Protein AF-A0A3N4P957-F1 (afdb_monomer_lite)

Structure (mmCIF, N/CA/C/O backbone):
data_AF-A0A3N4P957-F1
#
_entry.id   AF-A0A3N4P957-F1
#
loop_
_atom_site.group_PDB
_atom_site.id
_atom_site.type_symbol
_atom_site.label_atom_id
_atom_site.label_alt_id
_atom_site.label_comp_id
_atom_site.label_asym_id
_atom_site.label_entity_id
_atom_site.label_seq_id
_atom_site.pdbx_PDB_ins_code
_atom_site.Cartn_x
_atom_site.Cartn_y
_atom_site.Cartn_z
_atom_site.occupancy
_atom_site.B_iso_or_equiv
_atom_site.auth_seq_id
_atom_site.auth_comp_id
_atom_site.auth_asym_id
_atom_site.auth_atom_id
_atom_site.pdbx_PDB_model_num
ATOM 1 N N . MET A 1 1 ? -10.437 2.531 27.011 1.00 48.53 1 MET A N 1
ATOM 2 C CA . MET A 1 1 ? -10.227 2.943 25.607 1.00 48.53 1 MET A CA 1
ATOM 3 C C . MET A 1 1 ? -9.692 1.759 24.816 1.00 48.53 1 MET A C 1
ATOM 5 O O . MET A 1 1 ? -8.524 1.722 24.457 1.00 48.53 1 MET A O 1
ATOM 9 N N . PHE A 1 2 ? -10.523 0.741 24.601 1.00 45.28 2 PHE A N 1
ATOM 10 C CA . PHE A 1 2 ? -10.196 -0.278 23.610 1.00 45.28 2 PHE A CA 1
ATOM 11 C C . PHE A 1 2 ? -10.613 0.338 22.278 1.00 45.28 2 PHE A C 1
ATOM 13 O O . PHE A 1 2 ? -11.807 0.550 22.069 1.00 45.28 2 PHE A O 1
ATOM 20 N N . LYS A 1 3 ? -9.659 0.705 21.414 1.00 53.94 3 LYS A N 1
ATOM 21 C CA . LYS A 1 3 ? -10.014 0.974 20.017 1.00 53.94 3 LYS A CA 1
ATOM 22 C C . LYS A 1 3 ? -10.739 -0.274 19.526 1.00 53.94 3 LYS A C 1
ATOM 24 O O . LYS A 1 3 ? -10.246 -1.382 19.742 1.00 53.94 3 LYS A O 1
ATOM 29 N N . SER A 1 4 ? -11.929 -0.102 18.953 1.00 68.06 4 SER A N 1
ATOM 30 C CA . SER A 1 4 ? -12.689 -1.218 18.389 1.00 68.06 4 SER A CA 1
ATOM 31 C C . SER A 1 4 ? -11.747 -2.057 17.523 1.00 68.06 4 SER A C 1
ATOM 33 O O . SER A 1 4 ? -10.958 -1.492 16.766 1.00 68.06 4 SER A O 1
ATOM 35 N N . PHE A 1 5 ? -11.797 -3.388 17.637 1.00 61.94 5 PHE A N 1
ATOM 36 C CA . PHE A 1 5 ? -10.979 -4.297 16.818 1.00 61.94 5 PHE A CA 1
ATOM 37 C C . PHE A 1 5 ? -11.031 -3.920 15.335 1.00 61.94 5 PHE A C 1
ATOM 39 O O . PHE A 1 5 ? -10.031 -3.998 14.631 1.00 61.94 5 PHE A O 1
ATOM 46 N N . LEU A 1 6 ? -12.193 -3.433 14.898 1.00 61.88 6 LEU A N 1
ATOM 47 C CA . LEU A 1 6 ? -12.435 -2.890 13.573 1.00 61.88 6 LEU A CA 1
ATOM 48 C C . LEU A 1 6 ? -11.510 -1.694 13.276 1.00 61.88 6 LEU A C 1
ATOM 50 O O . LEU A 1 6 ? -10.795 -1.711 12.285 1.00 61.88 6 LEU A O 1
ATOM 54 N N . SER A 1 7 ? -11.430 -0.702 14.165 1.00 63.53 7 SER A N 1
ATOM 55 C CA . SER A 1 7 ? -10.530 0.453 14.025 1.00 63.53 7 SER A CA 1
ATOM 56 C C . SER A 1 7 ? -9.057 0.035 13.924 1.00 63.53 7 SER A C 1
ATOM 58 O O . SER A 1 7 ? -8.344 0.537 13.060 1.00 63.53 7 SER A O 1
ATOM 60 N N . ILE A 1 8 ? -8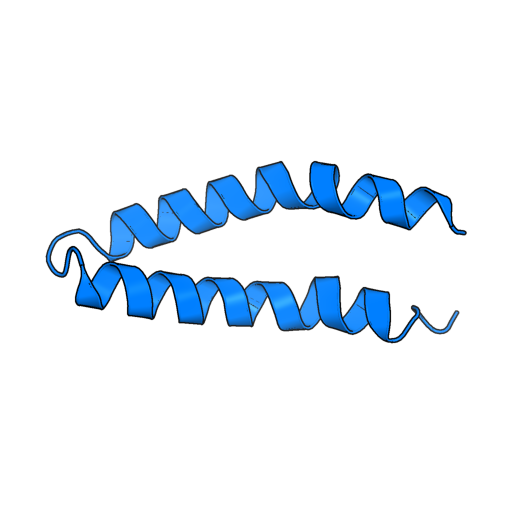.601 -0.930 14.728 1.00 66.62 8 ILE A N 1
ATOM 61 C CA . ILE A 1 8 ? -7.221 -1.445 14.650 1.00 66.62 8 ILE A CA 1
ATOM 62 C C . ILE A 1 8 ? -6.980 -2.131 13.299 1.00 66.62 8 ILE A C 1
ATOM 64 O O . ILE A 1 8 ? -5.997 -1.852 12.619 1.00 66.62 8 ILE A O 1
ATOM 68 N N . LEU A 1 9 ? -7.912 -2.975 12.859 1.00 64.44 9 LEU A N 1
ATOM 69 C CA . LEU A 1 9 ? -7.799 -3.720 11.605 1.00 64.44 9 LEU A CA 1
ATOM 70 C C . LEU A 1 9 ? -7.810 -2.787 10.382 1.00 64.44 9 LEU A C 1
ATOM 72 O O . LEU A 1 9 ? -7.023 -2.969 9.454 1.00 64.44 9 LEU A O 1
ATOM 76 N N . PHE A 1 10 ? -8.633 -1.739 10.412 1.00 66.00 10 PHE A N 1
ATOM 77 C CA . PHE A 1 10 ? -8.709 -0.747 9.341 1.00 66.00 10 PHE A CA 1
ATOM 78 C C . PHE A 1 10 ? -7.548 0.253 9.334 1.00 66.00 10 PHE A C 1
ATOM 80 O O . PHE A 1 10 ? -7.180 0.718 8.262 1.00 66.00 10 PHE A O 1
ATOM 87 N N . THR A 1 11 ? -6.943 0.559 10.483 1.00 67.19 11 THR A N 1
ATOM 88 C CA . THR A 1 11 ? -5.885 1.581 10.552 1.00 67.19 11 THR A CA 1
ATOM 89 C C . THR A 1 11 ? -4.481 0.973 10.517 1.00 67.19 11 THR A C 1
ATOM 91 O O . THR A 1 11 ? -3.612 1.471 9.808 1.00 67.19 11 THR A O 1
ATOM 94 N N . GLU A 1 12 ? -4.242 -0.112 11.256 1.00 69.81 12 GLU A N 1
ATOM 95 C CA . GLU A 1 12 ? -2.899 -0.684 11.439 1.00 69.81 12 GLU A CA 1
ATOM 96 C C . GLU A 1 12 ? -2.598 -1.826 10.467 1.00 69.81 12 GLU A C 1
ATOM 98 O O . GLU A 1 12 ? -1.459 -1.970 10.031 1.00 69.81 12 GLU A O 1
ATOM 103 N N . ILE A 1 13 ? -3.603 -2.625 10.093 1.00 77.94 13 ILE A N 1
ATOM 104 C CA . ILE A 1 13 ? -3.417 -3.789 9.209 1.00 77.94 13 ILE A CA 1
ATOM 105 C C . ILE A 1 13 ? -3.723 -3.429 7.752 1.00 77.94 13 ILE A C 1
ATOM 107 O O . ILE A 1 13 ? -3.000 -3.847 6.848 1.00 77.94 13 ILE A O 1
ATOM 111 N N . LEU A 1 14 ? -4.752 -2.618 7.497 1.00 80.25 14 LEU A N 1
ATOM 112 C CA . LEU A 1 14 ? -5.148 -2.260 6.132 1.00 80.25 14 LEU A CA 1
ATOM 113 C C . LEU A 1 14 ? -4.052 -1.501 5.378 1.00 80.25 14 LEU A C 1
ATOM 115 O O . LEU A 1 14 ? -3.877 -1.720 4.185 1.00 80.25 14 LEU A O 1
ATOM 119 N N . PHE A 1 15 ? -3.298 -0.641 6.066 1.00 81.19 15 PHE A N 1
ATOM 120 C CA . PHE A 1 15 ? -2.231 0.155 5.462 1.00 81.19 15 PHE A CA 1
ATOM 121 C C . PHE A 1 15 ? -1.080 -0.712 4.905 1.00 81.19 15 PHE A C 1
ATOM 123 O O . PHE A 1 15 ? -0.813 -0.640 3.703 1.00 81.19 15 PHE A O 1
ATOM 130 N N . PRO A 1 16 ? -0.425 -1.591 5.691 1.00 84.06 16 PRO A N 1
ATOM 131 C CA . PRO A 1 16 ? 0.615 -2.472 5.165 1.00 84.06 16 PRO A CA 1
ATOM 132 C C . PRO A 1 16 ? 0.075 -3.489 4.153 1.00 84.06 16 PRO A C 1
ATOM 134 O O . PRO A 1 16 ? 0.754 -3.772 3.166 1.00 84.06 16 PRO A O 1
ATOM 137 N N . VAL A 1 17 ? -1.152 -3.994 4.341 1.00 89.12 17 VAL A N 1
ATOM 138 C CA . VAL A 1 17 ? -1.798 -4.888 3.365 1.00 89.12 17 VAL A CA 1
ATOM 139 C C . VAL A 1 17 ? -2.023 -4.171 2.033 1.00 89.12 17 VAL A C 1
ATOM 141 O O . VAL A 1 17 ? -1.751 -4.748 0.983 1.00 89.12 17 VAL A O 1
ATOM 144 N N . TRP A 1 18 ? -2.450 -2.907 2.055 1.00 86.69 18 TRP A N 1
ATOM 145 C CA . TRP A 1 18 ? -2.629 -2.097 0.851 1.00 86.69 18 TRP A CA 1
ATOM 146 C C . TRP A 1 18 ? -1.310 -1.873 0.110 1.00 86.69 18 TRP A C 1
ATOM 148 O O . TRP A 1 18 ? -1.251 -2.028 -1.111 1.00 86.69 18 TRP A O 1
ATOM 158 N N . ILE A 1 19 ? -0.231 -1.561 0.833 1.00 87.75 19 ILE A N 1
ATOM 159 C CA . ILE A 1 19 ? 1.107 -1.399 0.245 1.00 87.75 19 ILE A CA 1
ATOM 160 C C . ILE A 1 19 ? 1.547 -2.702 -0.428 1.00 87.75 19 ILE A C 1
ATOM 162 O O . ILE A 1 19 ? 1.931 -2.684 -1.595 1.00 87.75 19 ILE A O 1
ATOM 166 N N . PHE A 1 20 ? 1.441 -3.839 0.262 1.00 89.88 20 PHE A N 1
ATOM 167 C CA . PHE A 1 20 ? 1.838 -5.130 -0.302 1.00 89.88 20 PHE A CA 1
ATOM 168 C C . PHE A 1 20 ? 0.995 -5.526 -1.517 1.00 89.88 20 PHE A C 1
ATOM 170 O O . PHE A 1 20 ? 1.542 -5.903 -2.553 1.00 89.88 20 PHE A O 1
ATOM 177 N N . ALA A 1 21 ? -0.329 -5.408 -1.415 1.00 90.88 21 ALA A N 1
ATOM 178 C CA . ALA A 1 21 ? -1.237 -5.747 -2.503 1.00 90.88 21 ALA A CA 1
ATOM 179 C C . ALA A 1 21 ? -1.002 -4.854 -3.728 1.00 90.88 21 ALA A C 1
ATOM 181 O O . ALA A 1 21 ? -0.935 -5.360 -4.847 1.00 90.88 21 ALA A O 1
ATOM 182 N N . SER A 1 22 ? -0.826 -3.545 -3.526 1.00 90.06 22 SER A N 1
ATOM 183 C CA . SER A 1 22 ? -0.564 -2.607 -4.621 1.00 90.06 22 SER A CA 1
ATOM 184 C C . SER A 1 22 ? 0.799 -2.845 -5.269 1.00 90.06 22 SER A C 1
ATOM 186 O O . SER A 1 22 ? 0.8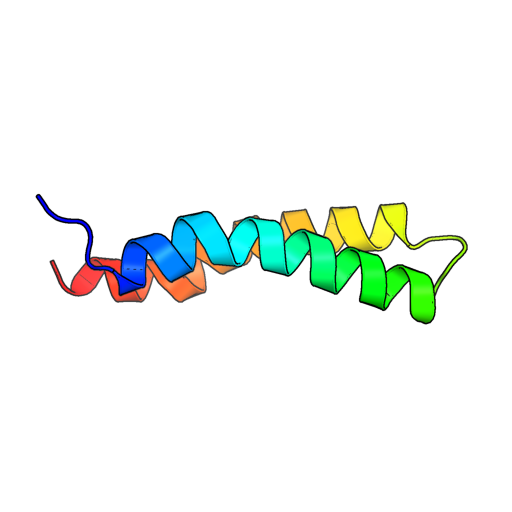71 -2.899 -6.494 1.00 90.06 22 SER A O 1
ATOM 188 N N . ALA A 1 23 ? 1.850 -3.091 -4.485 1.00 88.38 23 ALA A N 1
ATOM 189 C CA . ALA A 1 23 ? 3.167 -3.433 -5.015 1.00 88.38 23 ALA A CA 1
ATOM 190 C C . ALA A 1 23 ? 3.126 -4.713 -5.864 1.00 88.38 23 ALA A C 1
ATOM 192 O O . ALA A 1 23 ? 3.607 -4.707 -6.996 1.00 88.38 23 ALA A O 1
ATOM 193 N N . CYS A 1 24 ? 2.502 -5.788 -5.366 1.00 91.75 24 CYS A N 1
ATOM 194 C CA . CYS A 1 24 ? 2.330 -7.031 -6.125 1.00 91.75 24 CYS A CA 1
ATOM 195 C C . CYS A 1 24 ? 1.492 -6.824 -7.394 1.00 91.75 24 CYS A C 1
ATOM 197 O O . CYS A 1 24 ? 1.838 -7.345 -8.454 1.00 91.75 24 CYS A O 1
ATOM 199 N N . PHE A 1 25 ? 0.413 -6.046 -7.303 1.00 91.56 25 PHE A N 1
ATOM 200 C CA . PHE A 1 25 ? -0.462 -5.754 -8.435 1.00 91.56 25 PHE A CA 1
ATOM 201 C C . PHE A 1 25 ? 0.268 -4.978 -9.537 1.00 91.56 25 PHE A C 1
ATOM 203 O O . PHE A 1 25 ? 0.215 -5.365 -10.704 1.00 91.56 25 PHE A O 1
ATOM 210 N N . PHE A 1 26 ? 1.002 -3.920 -9.183 1.00 90.81 26 PHE A N 1
ATOM 211 C CA . PHE A 1 26 ? 1.751 -3.132 -10.159 1.00 90.81 26 PHE A CA 1
ATOM 212 C C . PHE A 1 26 ? 2.990 -3.851 -10.685 1.00 90.81 26 PHE A C 1
ATOM 214 O O . PHE A 1 26 ? 3.321 -3.664 -11.851 1.00 90.81 26 PHE A O 1
ATOM 221 N N . LEU A 1 27 ? 3.637 -4.705 -9.885 1.00 90.25 27 LEU A N 1
ATOM 222 C CA . LEU A 1 27 ? 4.694 -5.595 -10.374 1.00 90.25 27 LEU A CA 1
ATOM 223 C C . LEU A 1 27 ? 4.177 -6.538 -11.462 1.00 90.25 27 LEU A C 1
ATOM 2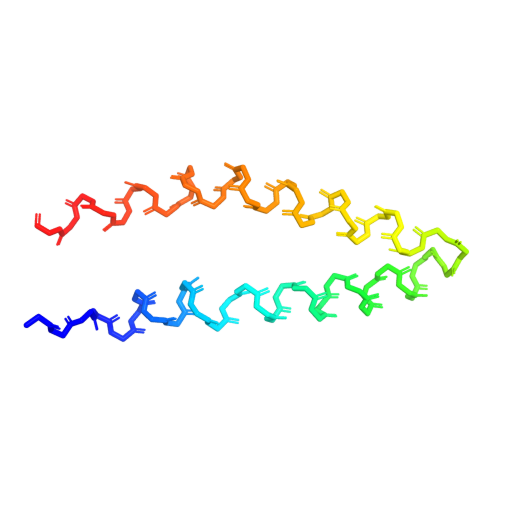25 O O . LEU A 1 27 ? 4.882 -6.784 -12.436 1.00 90.25 27 LEU A O 1
ATOM 229 N N . TYR A 1 28 ? 2.954 -7.050 -11.311 1.00 91.38 28 TYR A N 1
ATOM 230 C CA . TYR A 1 28 ? 2.352 -7.946 -12.296 1.00 91.38 28 TYR A CA 1
ATOM 231 C C . TYR A 1 28 ? 1.923 -7.219 -13.580 1.00 91.38 28 TYR A C 1
ATOM 233 O O . TYR A 1 28 ? 2.102 -7.749 -14.673 1.00 91.38 28 TYR A O 1
ATOM 241 N N . LEU A 1 29 ? 1.362 -6.011 -13.463 1.00 89.06 29 LEU A N 1
ATOM 242 C CA . LEU A 1 29 ? 0.797 -5.268 -14.599 1.00 89.06 29 LEU A CA 1
ATOM 243 C C . LEU A 1 29 ? 1.808 -4.372 -15.331 1.00 89.06 29 LEU A C 1
ATOM 245 O O . LEU A 1 29 ? 1.791 -4.307 -16.558 1.00 89.06 29 LEU A O 1
ATOM 249 N N . PHE A 1 30 ? 2.668 -3.668 -14.591 1.00 89.00 30 PHE A N 1
ATOM 250 C CA . PHE A 1 30 ? 3.608 -2.669 -15.113 1.00 89.00 30 PHE A CA 1
ATOM 251 C C . PHE A 1 30 ? 4.980 -2.788 -14.421 1.00 89.00 30 PHE A C 1
ATOM 253 O O . PHE A 1 30 ? 5.371 -1.895 -13.660 1.00 89.00 30 PHE A O 1
ATOM 260 N N . PRO A 1 31 ? 5.740 -3.866 -14.692 1.00 84.56 31 PRO A N 1
ATOM 261 C CA . PRO A 1 31 ? 6.979 -4.193 -13.981 1.00 84.56 31 PRO A CA 1
ATOM 262 C C . PRO A 1 31 ? 8.097 -3.153 -14.124 1.00 84.56 31 PRO A C 1
ATOM 264 O O . PRO A 1 31 ? 8.973 -3.104 -13.273 1.00 84.56 31 PRO A O 1
ATOM 267 N N . ASP A 1 32 ? 8.073 -2.291 -15.142 1.00 91.06 32 ASP A N 1
ATOM 268 C CA . ASP A 1 32 ? 9.087 -1.234 -15.297 1.00 91.06 32 ASP A CA 1
ATOM 269 C C . ASP A 1 32 ? 8.789 0.015 -14.451 1.00 91.06 32 ASP A C 1
ATOM 271 O O . ASP A 1 32 ? 9.695 0.752 -14.070 1.00 91.06 32 ASP A O 1
ATOM 275 N N . HIS A 1 33 ? 7.514 0.262 -14.129 1.00 87.50 33 HIS A N 1
ATOM 276 C CA . HIS A 1 33 ? 7.056 1.495 -13.468 1.00 87.50 33 HIS A CA 1
ATOM 277 C C . HIS A 1 33 ? 6.346 1.227 -12.135 1.00 87.50 33 HIS A C 1
ATOM 279 O O . HIS A 1 33 ? 5.765 2.138 -11.538 1.00 87.50 33 HIS A O 1
ATOM 285 N N . TRP A 1 34 ? 6.394 -0.015 -11.647 1.00 87.62 34 TRP A N 1
ATOM 286 C CA . TRP A 1 34 ? 5.653 -0.458 -10.470 1.00 87.62 34 TRP A CA 1
ATOM 287 C C . TRP A 1 34 ? 5.930 0.397 -9.232 1.00 87.62 34 TRP A C 1
ATOM 289 O O . TRP A 1 34 ? 5.000 0.701 -8.491 1.00 87.62 34 TRP A O 1
ATOM 299 N N . ILE A 1 35 ? 7.172 0.853 -9.036 1.00 86.69 35 ILE A N 1
ATOM 300 C CA . ILE A 1 35 ? 7.561 1.698 -7.896 1.00 86.69 35 ILE A CA 1
ATOM 301 C C . ILE A 1 35 ? 6.801 3.029 -7.930 1.00 86.69 35 ILE A C 1
ATOM 303 O O . ILE A 1 35 ? 6.240 3.446 -6.918 1.00 86.69 35 ILE A O 1
ATOM 307 N N . ILE A 1 36 ? 6.738 3.673 -9.099 1.00 90.81 36 ILE A N 1
ATOM 308 C CA . ILE A 1 36 ? 6.078 4.973 -9.277 1.00 90.81 36 ILE A CA 1
ATOM 309 C C . ILE A 1 36 ? 4.571 4.824 -9.048 1.00 90.81 36 ILE A C 1
ATOM 311 O O . ILE A 1 36 ? 3.980 5.597 -8.294 1.00 90.81 36 ILE A O 1
ATOM 315 N N . PHE A 1 37 ? 3.952 3.795 -9.631 1.00 88.00 37 PHE A N 1
ATOM 316 C CA . PHE A 1 37 ? 2.524 3.533 -9.441 1.00 88.00 37 PHE A CA 1
ATOM 317 C C . PHE A 1 37 ? 2.173 3.149 -8.000 1.00 88.00 37 PHE A C 1
ATOM 319 O O . PHE A 1 37 ? 1.159 3.611 -7.476 1.00 88.00 37 PHE A O 1
ATOM 326 N N . THR A 1 38 ? 3.030 2.380 -7.326 1.00 88.69 38 THR A N 1
ATOM 327 C CA . THR A 1 38 ? 2.863 2.050 -5.902 1.00 88.69 38 THR A CA 1
ATOM 328 C C . THR A 1 38 ? 2.932 3.318 -5.053 1.00 88.69 38 THR A C 1
ATOM 330 O O . THR A 1 38 ? 2.082 3.524 -4.191 1.00 88.69 38 THR A O 1
ATOM 333 N N . PHE A 1 39 ? 3.875 4.221 -5.340 1.00 89.44 39 PHE A N 1
ATOM 334 C CA . PHE A 1 39 ? 3.994 5.493 -4.628 1.00 89.44 39 PHE A CA 1
ATOM 335 C C . PHE A 1 39 ? 2.753 6.379 -4.816 1.00 89.44 39 PHE A C 1
ATOM 337 O O . PHE A 1 39 ? 2.192 6.875 -3.839 1.00 89.44 39 PHE A O 1
ATOM 344 N N . ILE A 1 40 ? 2.266 6.515 -6.054 1.00 92.06 40 ILE A N 1
ATOM 345 C CA . ILE A 1 40 ? 1.027 7.249 -6.358 1.00 92.06 40 ILE A CA 1
ATOM 346 C C . ILE A 1 40 ? -0.172 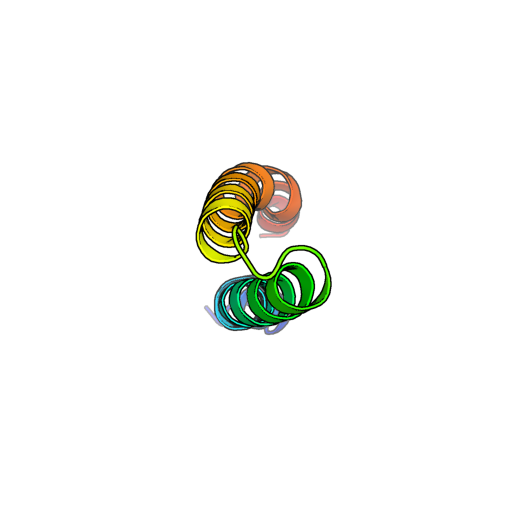6.618 -5.634 1.00 92.06 40 ILE A C 1
ATOM 348 O O . ILE A 1 40 ? -0.990 7.338 -5.062 1.00 92.06 40 ILE A O 1
ATOM 352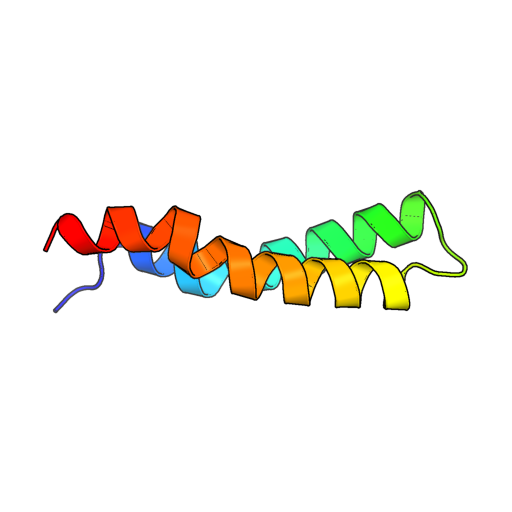 N N . SER A 1 41 ? -0.260 5.286 -5.606 1.00 89.69 41 SER A N 1
ATOM 353 C CA . SER A 1 41 ? -1.321 4.554 -4.905 1.00 89.69 41 SER A CA 1
ATOM 354 C C . SER A 1 41 ? -1.297 4.794 -3.395 1.00 89.69 41 SER A C 1
ATOM 356 O O . SER A 1 41 ? -2.351 4.982 -2.791 1.00 89.69 41 SER A O 1
ATOM 358 N N . ILE A 1 42 ? -0.114 4.850 -2.778 1.00 88.88 42 ILE A N 1
ATOM 359 C CA . ILE A 1 42 ? 0.031 5.162 -1.349 1.00 88.88 42 ILE A CA 1
ATOM 360 C C . ILE A 1 42 ? -0.427 6.595 -1.063 1.00 88.88 42 ILE A C 1
ATOM 362 O O . ILE A 1 42 ? -1.195 6.814 -0.128 1.00 88.88 42 ILE A O 1
ATOM 366 N N . VAL A 1 43 ? -0.006 7.568 -1.876 1.00 89.44 43 VAL A N 1
ATOM 367 C CA . VAL A 1 43 ? -0.432 8.970 -1.724 1.00 89.44 43 VAL A CA 1
ATOM 368 C C . VAL A 1 43 ? -1.949 9.096 -1.873 1.00 89.44 43 VAL A C 1
ATOM 370 O O . VAL A 1 43 ? -2.597 9.729 -1.039 1.00 89.44 43 VAL A O 1
ATOM 373 N N . ALA A 1 44 ? -2.534 8.445 -2.882 1.00 89.25 44 ALA A N 1
ATOM 374 C CA . ALA A 1 44 ? -3.981 8.396 -3.057 1.00 89.25 44 ALA A CA 1
ATOM 375 C C . ALA A 1 44 ? -4.662 7.757 -1.838 1.00 89.25 44 ALA A C 1
ATOM 377 O 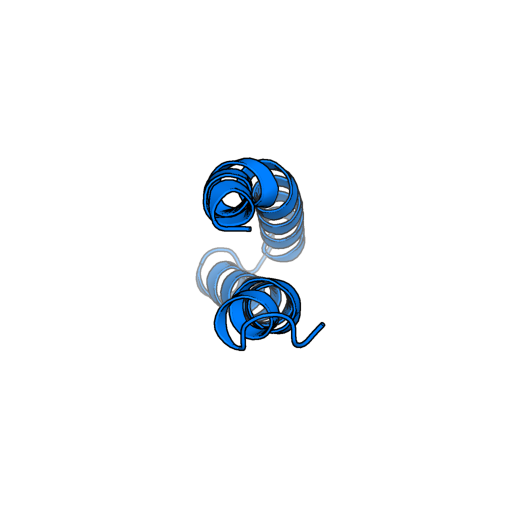O . ALA A 1 44 ? -5.620 8.320 -1.310 1.00 89.25 44 ALA A O 1
ATOM 378 N N . PHE A 1 45 ? -4.141 6.633 -1.341 1.00 85.69 45 PHE A N 1
ATOM 379 C CA . PHE A 1 45 ? -4.679 5.959 -0.165 1.00 85.69 45 PHE A CA 1
ATOM 380 C C . PHE A 1 45 ? -4.682 6.877 1.056 1.00 85.69 45 PHE A C 1
ATOM 382 O O . PHE A 1 45 ? -5.711 6.981 1.705 1.00 85.69 45 PHE A O 1
ATOM 389 N N . ILE A 1 46 ? -3.602 7.617 1.325 1.00 83.69 46 ILE A N 1
ATOM 390 C CA . ILE A 1 46 ? -3.532 8.568 2.449 1.00 83.69 46 ILE A CA 1
ATOM 391 C C . ILE A 1 46 ? -4.588 9.676 2.328 1.00 83.69 46 ILE A C 1
ATOM 393 O O . ILE A 1 46 ? -5.156 10.079 3.340 1.00 83.69 46 ILE A O 1
ATOM 397 N N . ILE A 1 47 ? -4.882 10.153 1.115 1.00 84.88 47 ILE A N 1
ATOM 398 C CA . ILE A 1 47 ? -5.899 11.192 0.873 1.00 84.88 47 ILE A CA 1
ATOM 399 C C . ILE A 1 47 ? -7.319 10.628 1.020 1.00 84.88 47 ILE A C 1
ATOM 401 O O . ILE A 1 47 ? -8.185 11.265 1.621 1.00 84.88 47 ILE A O 1
ATOM 405 N N . PHE A 1 48 ? -7.575 9.431 0.489 1.00 82.19 48 PHE A N 1
ATOM 406 C CA . PHE A 1 48 ? -8.891 8.792 0.554 1.00 82.19 48 PHE A CA 1
ATOM 407 C C . PHE A 1 48 ? -9.182 8.154 1.912 1.00 82.19 48 PHE A C 1
ATOM 409 O O . PHE A 1 48 ? -10.349 8.039 2.286 1.00 82.19 48 PHE A O 1
ATOM 416 N N . HIS A 1 49 ? -8.153 7.783 2.673 1.00 76.94 49 HIS A N 1
ATOM 417 C CA . HIS A 1 49 ? -8.278 7.186 3.996 1.00 76.94 49 HIS A CA 1
ATOM 418 C C . HIS A 1 49 ? -9.147 8.036 4.944 1.00 76.94 49 HIS A C 1
ATOM 420 O O . HIS A 1 49 ? -10.155 7.523 5.424 1.00 76.94 49 HIS A O 1
ATOM 426 N N . PRO A 1 50 ? -8.889 9.337 5.184 1.00 72.44 50 PRO A N 1
ATOM 427 C CA . PRO A 1 50 ? -9.750 10.154 6.041 1.00 72.44 50 PRO A CA 1
ATOM 428 C C . PRO A 1 50 ? -11.156 10.366 5.462 1.00 72.44 50 PRO A C 1
ATOM 430 O O . PRO A 1 50 ? -12.092 10.582 6.222 1.00 72.44 50 PRO A O 1
ATOM 433 N N . ILE A 1 51 ? -11.349 10.274 4.145 1.00 75.75 51 ILE A N 1
ATOM 434 C CA . ILE A 1 51 ? -12.672 10.435 3.518 1.00 75.75 51 ILE A CA 1
ATOM 435 C C . ILE A 1 51 ? -13.529 9.177 3.724 1.00 75.75 51 ILE A C 1
ATOM 437 O O . ILE A 1 51 ? -14.710 9.274 4.062 1.00 75.75 51 ILE A O 1
ATOM 441 N N . LEU A 1 52 ? -12.933 7.996 3.549 1.00 69.38 52 LEU A N 1
ATOM 442 C CA . LEU A 1 52 ? -13.586 6.704 3.769 1.00 69.38 52 LEU A CA 1
ATOM 443 C C . LEU A 1 52 ? -13.800 6.431 5.262 1.00 69.38 52 LEU A C 1
ATOM 445 O O . LEU A 1 52 ? -14.873 5.973 5.658 1.00 69.38 52 LEU A O 1
ATOM 449 N N . PHE A 1 53 ? -12.804 6.749 6.091 1.00 66.19 53 PHE A N 1
ATOM 450 C CA . PHE A 1 53 ? -12.782 6.383 7.507 1.00 66.19 53 PHE A CA 1
ATOM 451 C C . PHE A 1 53 ? -13.193 7.506 8.462 1.00 66.19 53 PHE A C 1
ATOM 453 O O . PHE A 1 53 ? -13.649 7.217 9.564 1.00 66.19 53 PHE A O 1
ATOM 460 N N . GLY A 1 54 ? -13.183 8.769 8.032 1.00 61.59 54 GLY A N 1
ATOM 461 C CA . GLY A 1 54 ? -13.701 9.894 8.822 1.00 61.59 54 GLY A CA 1
ATOM 462 C C . GLY A 1 54 ? -15.211 9.822 9.078 1.00 61.59 54 GLY A C 1
ATOM 463 O O . GLY A 1 54 ? -15.718 10.471 9.986 1.00 61.59 54 GLY A O 1
ATOM 464 N N . ARG A 1 55 ? -15.954 8.992 8.327 1.00 56.81 55 ARG A N 1
ATOM 465 C CA . ARG A 1 55 ? -17.352 8.660 8.658 1.00 56.81 55 ARG A CA 1
ATOM 466 C C . ARG A 1 55 ? -17.489 7.626 9.775 1.00 56.81 55 ARG A C 1
ATOM 468 O O . ARG A 1 55 ? -18.539 7.599 10.408 1.00 56.81 55 ARG A O 1
ATOM 475 N N . PHE A 1 56 ? -16.476 6.794 10.009 1.00 54.81 56 PHE A N 1
ATOM 476 C CA . PHE A 1 56 ? -16.478 5.813 11.098 1.00 54.81 56 PHE A CA 1
ATOM 477 C C . PHE A 1 56 ? -16.079 6.434 12.444 1.00 54.81 56 PHE A C 1
ATOM 479 O O . PHE A 1 56 ? -16.455 5.896 13.477 1.00 54.81 56 PHE A O 1
ATOM 486 N N . ASP A 1 57 ? -15.426 7.600 12.426 1.00 51.88 57 ASP A N 1
ATOM 487 C CA . ASP A 1 57 ? -15.130 8.420 13.615 1.00 51.88 57 ASP A CA 1
ATOM 488 C C . ASP A 1 57 ? -16.387 9.093 14.211 1.00 51.88 57 ASP A C 1
ATOM 490 O O . ASP A 1 57 ? -16.379 9.581 15.331 1.00 51.88 57 ASP A O 1
ATOM 494 N N . LYS A 1 58 ? -17.517 9.091 13.483 1.00 45.69 58 LYS A N 1
ATOM 495 C CA . LYS A 1 58 ? -18.825 9.580 13.970 1.00 45.69 58 LYS A CA 1
ATOM 496 C C . LYS A 1 58 ? -19.592 8.581 14.846 1.00 45.69 58 LYS A C 1
ATOM 498 O O . LYS A 1 58 ? -20.734 8.862 15.201 1.00 45.69 58 LYS A O 1
ATOM 503 N N . TYR A 1 59 ? -19.012 7.416 15.125 1.00 50.09 59 TYR A N 1
ATOM 504 C CA . TYR A 1 59 ? -19.610 6.384 15.977 1.00 50.09 59 TYR A CA 1
ATOM 505 C C . TYR A 1 59 ? -18.955 6.297 17.366 1.00 50.09 59 TYR A C 1
ATOM 507 O O . TYR A 1 59 ? -19.142 5.285 18.042 1.00 50.09 59 TYR A O 1
ATOM 515 N N . ASP A 1 60 ? -18.210 7.331 17.768 1.00 45.00 60 ASP A N 1
ATOM 516 C CA . ASP A 1 60 ? -17.814 7.567 19.165 1.00 45.00 60 ASP A CA 1
ATOM 517 C C . ASP A 1 60 ? -18.866 8.438 19.880 1.00 45.00 60 ASP A C 1
ATOM 519 O O . ASP A 1 60 ? -19.340 9.428 19.267 1.00 45.00 60 ASP A O 1
#

Organism: NCBI:txid1869313

pLDDT: mean 77.07, std 14.66, range [45.0, 92.06]

Radius of gyration: 13.95 Å; chains: 1; bounding box: 29×19×41 Å

Secondary structure (DSSP, 8-state):
----HHHHIIIIIHHHHHHHHHHHHHHHH-TTTHHHHHHHHHHHHHHHHHHHHTTTGGG-

Sequence (60 aa):
MFKSFLSILFTEILFPVWIFASACFFLYLFPDHWIIFTFISIVAFIIFHPILFGRFDKYD

Foldseek 3Di:
DPPPPVNCCLPVVVLVVQLVVQLVVCCVVPVVCSVVRSVVSSVVCVVCSCVVCVVVVVVD